Protein AF-A0A963PWS4-F1 (afdb_monomer_lite)

Secondary structure (DSSP, 8-state):
------HHHHHHHHHHHHHHHHHHHHHHHHHHHHHHHHHHHHHHHHHHHHHHHHHHHHHHHTTT-S-TTT--TTSPP------B---S------SS----------B--PPP-EEEEEEETTEEEEEEEETTEEEEEEEEHHHHHHS-HHHHHHHHHHHHHHHHHHHH-

pLDDT: mean 70.04, std 19.72, range [32.59, 93.88]

Radius of gyration: 33.51 Å; chains: 1; bounding box: 78×39×89 Å

Foldseek 3Di:
DDPPQDPVNVVVVVVVVVVVVVVVVVVVVVVVVVVVVVVVVVVVVVVVVVVVVVVVVCCVVCVVPPPCVVVPVPDDPPDFDFDFDPDPDDDDDDPDDDDDPDPPRDGDGDWDWDWDWDDDDQWIKIWIDTPNDIDIDIGHVVCVVPPDPVVVVVVVVVVRVVVVVVVVD

Sequence (169 aa):
MTKRFGRTQRRRMRQKVAALEEKTSSQLYQIEFMERQMDGLTSNLLDARREIEEAKEVALAYSAVLKPEELRVSGRPRGNINLPRQDKNPMVFSFDGAIVPEDVMHYMRLPVLLTNLASYNDRLHVRVEFDNKEWGYAITQAAFTHTPRHILVKTIAREIAEAIIRDLK

Structure (mmCIF, N/CA/C/O backbone):
data_AF-A0A963PWS4-F1
#
_entry.id   AF-A0A963PWS4-F1
#
loop_
_atom_site.group_PDB
_atom_site.id
_atom_site.type_symbol
_atom_site.label_atom_id
_atom_site.label_alt_id
_atom_site.label_comp_id
_atom_site.label_asym_id
_atom_site.label_entity_id
_atom_site.label_seq_id
_atom_site.pdbx_PDB_ins_code
_atom_site.Cartn_x
_atom_site.Cartn_y
_atom_site.Cartn_z
_atom_site.occupancy
_atom_site.B_iso_or_equiv
_atom_site.auth_seq_id
_atom_site.auth_comp_id
_atom_site.auth_asym_id
_atom_site.auth_atom_id
_atom_site.pdbx_PDB_model_num
ATOM 1 N N . MET A 1 1 ? -50.898 22.523 56.941 1.00 44.81 1 MET A N 1
ATOM 2 C CA . MET A 1 1 ? -50.829 21.152 57.498 1.00 44.81 1 MET A CA 1
ATOM 3 C C . MET A 1 1 ? -49.613 20.437 56.923 1.00 44.81 1 MET A C 1
ATOM 5 O O . MET A 1 1 ? -49.583 20.146 55.734 1.00 44.81 1 MET A O 1
ATOM 9 N N . THR A 1 2 ? -48.576 20.219 57.729 1.00 52.84 2 THR A N 1
ATOM 10 C CA . THR A 1 2 ? -47.331 19.557 57.316 1.00 52.84 2 THR A CA 1
ATOM 11 C C . THR A 1 2 ? -47.559 18.047 57.183 1.00 52.84 2 THR A C 1
ATOM 13 O O . THR A 1 2 ? -47.846 17.362 58.163 1.00 52.84 2 THR A O 1
ATOM 16 N N . LYS A 1 3 ? -47.462 17.510 55.957 1.00 59.47 3 LYS A N 1
ATOM 17 C CA . LYS A 1 3 ? -47.552 16.063 55.688 1.00 59.47 3 LYS A CA 1
ATOM 18 C C . LYS A 1 3 ? -46.391 15.349 56.393 1.00 59.47 3 LYS A C 1
ATOM 20 O O . LYS A 1 3 ? -45.269 15.325 55.895 1.00 59.47 3 LYS A O 1
ATOM 25 N N . ARG A 1 4 ? -46.642 14.781 57.577 1.00 63.66 4 ARG A N 1
ATOM 26 C CA . ARG A 1 4 ? -45.663 13.952 58.293 1.00 63.66 4 ARG A CA 1
ATOM 27 C C . ARG A 1 4 ? -45.401 12.681 57.482 1.00 63.66 4 ARG A C 1
ATOM 29 O O . ARG A 1 4 ? -46.268 11.821 57.373 1.00 63.66 4 ARG A O 1
ATOM 36 N N . PHE A 1 5 ? -44.188 12.556 56.946 1.00 67.62 5 PHE A N 1
ATOM 37 C CA . PHE A 1 5 ? -43.712 11.326 56.313 1.00 67.62 5 PHE A CA 1
ATOM 38 C C . PHE A 1 5 ? -43.706 10.179 57.329 1.00 67.62 5 PHE A C 1
ATOM 40 O O . PHE A 1 5 ? -42.905 10.176 58.275 1.00 67.62 5 PHE A O 1
ATOM 47 N N . GLY A 1 6 ? -44.602 9.214 57.122 1.00 82.88 6 GLY A N 1
ATOM 48 C CA . GLY A 1 6 ? -44.769 8.050 57.987 1.00 82.88 6 GLY A CA 1
ATOM 49 C C . GLY A 1 6 ? -43.533 7.145 57.993 1.00 82.88 6 GLY A C 1
ATOM 50 O O . GLY A 1 6 ? -42.761 7.096 57.031 1.00 82.88 6 GLY A O 1
ATOM 51 N N . ARG A 1 7 ? -43.343 6.393 59.081 1.00 83.06 7 ARG A N 1
ATOM 52 C CA . ARG A 1 7 ? -42.182 5.503 59.299 1.00 83.06 7 ARG A CA 1
ATOM 53 C C . ARG A 1 7 ? -41.986 4.507 58.142 1.00 83.06 7 ARG A C 1
ATOM 55 O O . ARG A 1 7 ? -40.863 4.273 57.703 1.00 83.06 7 ARG A O 1
ATOM 62 N N . THR A 1 8 ? -43.085 4.004 57.585 1.00 83.69 8 THR A N 1
ATOM 63 C CA . THR A 1 8 ? -43.126 3.098 56.426 1.00 83.69 8 THR A CA 1
ATOM 64 C C . THR A 1 8 ? -42.689 3.772 55.125 1.00 83.69 8 THR A C 1
ATOM 66 O O . THR A 1 8 ? -41.970 3.163 54.336 1.00 83.69 8 THR A O 1
ATOM 69 N N . GLN A 1 9 ? -43.055 5.041 54.908 1.00 84.38 9 GLN A N 1
ATOM 70 C CA . GLN A 1 9 ? -42.610 5.809 53.740 1.00 84.38 9 GLN A CA 1
ATOM 71 C C . GLN A 1 9 ? -41.107 6.088 53.805 1.00 84.38 9 GLN A C 1
ATOM 73 O O . GLN A 1 9 ? -40.420 5.910 52.805 1.00 84.38 9 GLN A O 1
ATOM 78 N N . ARG A 1 10 ? -40.565 6.426 54.987 1.00 86.88 10 ARG A N 1
ATOM 79 C CA . ARG A 1 10 ? -39.108 6.580 55.160 1.00 86.88 10 ARG A CA 1
ATOM 80 C C . ARG A 1 10 ? -38.359 5.281 54.883 1.00 86.88 10 ARG A C 1
ATOM 82 O O . ARG A 1 10 ? -37.330 5.317 54.219 1.00 86.88 10 ARG A O 1
ATOM 89 N N . ARG A 1 11 ? -38.877 4.137 55.349 1.00 87.31 11 ARG A N 1
ATOM 90 C CA . ARG A 1 11 ? -38.270 2.824 55.079 1.00 87.31 11 ARG A CA 1
ATOM 91 C C . ARG A 1 11 ? -38.249 2.511 53.579 1.00 87.31 11 ARG A C 1
ATOM 93 O O . ARG A 1 11 ? -37.197 2.149 53.069 1.00 87.31 11 ARG A O 1
ATOM 100 N N . ARG A 1 12 ? -39.365 2.726 52.871 1.00 88.69 12 ARG A N 1
ATOM 101 C CA . ARG A 1 12 ? -39.440 2.537 51.410 1.00 88.69 12 ARG A CA 1
ATOM 102 C C . ARG A 1 12 ? -38.506 3.476 50.648 1.00 88.69 12 ARG A C 1
ATOM 104 O O . ARG A 1 12 ? -37.871 3.041 49.698 1.00 88.69 12 ARG A O 1
ATOM 111 N N . MET A 1 13 ? -38.401 4.738 51.065 1.00 89.50 13 MET A N 1
ATOM 112 C CA . MET A 1 13 ? -37.482 5.692 50.435 1.00 89.50 13 MET A CA 1
ATOM 113 C C . MET A 1 13 ? -36.025 5.281 50.648 1.00 89.50 13 MET A C 1
ATOM 115 O O . MET A 1 13 ? -35.280 5.260 49.684 1.00 89.50 13 MET A O 1
ATOM 119 N N . ARG A 1 14 ? -35.631 4.853 51.856 1.00 89.75 14 ARG A N 1
ATOM 120 C CA . ARG A 1 14 ? -34.271 4.334 52.105 1.00 89.75 14 ARG A CA 1
ATOM 121 C C . ARG A 1 14 ? -33.952 3.099 51.267 1.00 89.75 14 ARG A C 1
ATOM 123 O O . ARG A 1 14 ? -32.864 3.011 50.725 1.00 89.75 14 ARG A O 1
ATOM 130 N N . GLN A 1 15 ? -34.903 2.177 51.130 1.00 92.69 15 GLN A N 1
ATOM 131 C CA . GLN A 1 15 ? -34.735 1.005 50.265 1.00 92.69 15 GLN A CA 1
ATOM 132 C C . GLN A 1 15 ? -34.602 1.397 48.790 1.00 92.69 15 GLN A C 1
ATOM 134 O O . GLN A 1 15 ? -33.769 0.837 48.091 1.00 92.69 15 GLN A O 1
ATOM 139 N N . LYS A 1 16 ? -35.383 2.380 48.323 1.00 93.06 16 LYS A N 1
ATOM 140 C CA . LYS A 1 16 ? -35.246 2.915 46.963 1.00 93.06 16 LYS A CA 1
ATOM 141 C C . LYS A 1 16 ? -33.901 3.601 46.742 1.00 93.06 16 LYS A C 1
ATOM 143 O O . LYS A 1 16 ? -33.324 3.409 45.685 1.00 93.06 16 LYS A O 1
ATOM 148 N N . VAL A 1 17 ? -33.421 4.378 47.713 1.00 92.88 17 VAL A N 1
ATOM 149 C CA . VAL A 1 17 ? -32.103 5.026 47.652 1.00 92.88 17 VAL A CA 1
ATOM 150 C C . VAL A 1 17 ? -31.007 3.968 47.569 1.00 92.88 17 VAL A C 1
ATOM 152 O O . VAL A 1 17 ? -30.250 3.996 46.614 1.00 92.88 17 VAL A O 1
ATOM 155 N N . ALA A 1 18 ? -31.012 2.972 48.459 1.00 93.88 18 ALA A N 1
ATOM 156 C CA . ALA A 1 18 ? -30.028 1.889 48.433 1.00 93.88 18 ALA A CA 1
ATOM 157 C C . ALA A 1 18 ? -30.048 1.098 47.110 1.00 93.88 18 ALA A C 1
ATOM 159 O O . ALA A 1 18 ? -29.000 0.816 46.543 1.00 93.88 18 ALA A O 1
ATOM 160 N N . ALA A 1 19 ? -31.236 0.791 46.575 1.00 93.31 19 ALA A N 1
ATOM 161 C CA . ALA A 1 19 ? -31.362 0.099 45.291 1.00 93.31 19 ALA A CA 1
ATOM 162 C C . ALA A 1 19 ? -30.890 0.956 44.103 1.00 93.31 19 ALA A C 1
ATOM 164 O O . ALA A 1 19 ? -30.349 0.433 43.131 1.00 93.31 19 ALA A O 1
ATOM 165 N N . LEU A 1 20 ? -31.108 2.274 44.154 1.00 92.88 20 LEU A N 1
ATOM 166 C CA . LEU A 1 20 ? -30.591 3.193 43.142 1.00 92.88 20 LEU A CA 1
ATOM 167 C C . LEU A 1 20 ? -29.072 3.326 43.247 1.00 92.88 20 LEU A C 1
ATOM 169 O O . LEU A 1 20 ? -28.420 3.295 42.213 1.00 92.88 20 LEU A O 1
ATOM 173 N N . GLU A 1 21 ? -28.518 3.401 44.458 1.00 93.56 21 GLU A N 1
ATOM 174 C CA . GLU A 1 21 ? -27.072 3.436 44.706 1.00 93.56 21 GLU A CA 1
ATOM 175 C C . GLU A 1 21 ? -26.381 2.170 44.176 1.00 93.56 21 GLU A C 1
ATOM 177 O O . GLU A 1 21 ? -25.387 2.264 43.456 1.00 93.56 21 GLU A O 1
ATOM 182 N N . GLU A 1 22 ? -26.956 0.995 44.439 1.00 93.50 22 GLU A N 1
ATOM 183 C CA . GLU A 1 22 ? -26.478 -0.290 43.913 1.00 93.50 22 GLU A CA 1
ATOM 184 C C . GLU A 1 22 ? -26.565 -0.356 42.381 1.00 93.50 22 GLU A C 1
ATOM 186 O O . GLU A 1 22 ? -25.650 -0.826 41.703 1.00 93.50 22 GLU A O 1
ATOM 191 N N . LYS A 1 23 ? -27.646 0.176 41.799 1.00 92.56 23 LYS A N 1
ATOM 192 C CA . LYS A 1 23 ? -27.773 0.252 40.343 1.00 92.56 23 LYS A CA 1
ATOM 193 C C . LYS 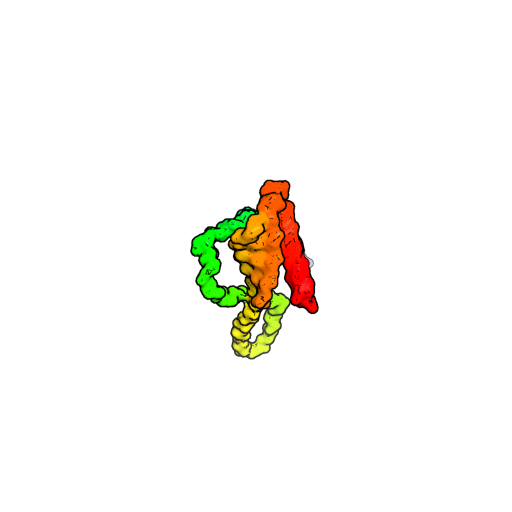A 1 23 ? -26.731 1.194 39.740 1.00 92.56 23 LYS A C 1
ATOM 195 O O . LYS A 1 23 ? -26.138 0.859 38.718 1.00 92.56 23 LYS A O 1
ATOM 200 N N . THR A 1 24 ? -26.493 2.350 40.359 1.00 93.12 24 THR A N 1
ATOM 201 C CA . THR A 1 24 ? -25.489 3.307 39.881 1.00 93.12 24 THR A CA 1
ATOM 202 C C . THR A 1 24 ? -24.075 2.756 39.998 1.00 93.12 24 THR A C 1
ATOM 204 O O . THR A 1 24 ? -23.301 2.924 39.062 1.00 93.12 24 THR A O 1
ATOM 207 N N . SER A 1 25 ? -23.738 2.047 41.081 1.00 90.44 25 SER A N 1
ATOM 208 C CA . SER A 1 25 ? -22.416 1.430 41.216 1.00 90.44 25 SER A CA 1
ATOM 209 C C . SER A 1 25 ? -22.208 0.346 40.160 1.00 90.44 25 SER A C 1
ATOM 211 O O . SER A 1 25 ? -21.183 0.343 39.486 1.00 90.44 25 SER A O 1
ATOM 213 N N . SER A 1 26 ? -23.210 -0.506 39.924 1.00 92.38 26 SER A N 1
ATOM 214 C CA . SER A 1 26 ? -23.171 -1.515 38.860 1.00 92.38 26 SER A CA 1
ATOM 215 C C . SER A 1 26 ? -22.975 -0.900 37.469 1.00 92.38 26 SER A C 1
ATOM 217 O O . SER A 1 26 ? -22.170 -1.403 36.686 1.00 92.38 26 SER A O 1
ATOM 219 N N . GLN A 1 27 ? -23.661 0.206 37.168 1.00 90.75 27 GLN A N 1
ATOM 220 C CA . GLN A 1 27 ? -23.503 0.915 35.895 1.00 90.75 27 GLN A CA 1
ATOM 221 C C . GLN A 1 27 ? -22.115 1.546 35.745 1.00 90.75 27 GLN A C 1
ATOM 223 O O . GLN A 1 27 ? -21.534 1.466 34.667 1.00 90.75 27 GLN A O 1
ATOM 228 N N . LEU A 1 28 ? -21.557 2.123 36.813 1.00 90.94 28 LEU A N 1
ATOM 229 C CA . LEU A 1 28 ? -20.197 2.668 36.794 1.00 90.94 28 LEU A CA 1
ATOM 230 C C . LEU A 1 28 ? -19.156 1.577 36.520 1.00 90.94 28 LEU A C 1
ATOM 232 O O . LEU A 1 28 ? -18.285 1.775 35.677 1.00 90.94 28 LEU A O 1
ATOM 236 N N . TYR A 1 29 ? -19.297 0.401 37.139 1.00 91.50 29 TYR A N 1
ATOM 237 C CA . TYR A 1 29 ? -18.421 -0.738 36.850 1.00 91.50 29 TYR A CA 1
ATOM 238 C C . TYR A 1 29 ? -18.517 -1.208 35.392 1.00 91.50 29 TYR A C 1
ATOM 240 O O . TYR A 1 29 ? -17.506 -1.585 34.803 1.00 91.50 29 TYR A O 1
ATOM 248 N N . GLN A 1 30 ? -19.712 -1.187 34.793 1.00 89.69 30 GLN A N 1
ATOM 249 C CA . GLN A 1 30 ? -19.878 -1.528 33.376 1.00 89.69 30 GLN A CA 1
ATOM 250 C C . GLN A 1 30 ? -19.197 -0.512 32.456 1.00 89.69 30 GLN A C 1
ATOM 252 O O . GLN A 1 30 ? -18.540 -0.920 31.501 1.00 89.69 30 GLN A O 1
ATOM 257 N N . ILE A 1 31 ? -19.324 0.785 32.751 1.00 89.81 31 ILE A N 1
ATOM 258 C CA . ILE A 1 31 ? -18.668 1.847 31.978 1.00 89.81 31 ILE A CA 1
ATOM 259 C C . ILE A 1 31 ? -17.148 1.681 32.047 1.00 89.81 31 ILE A C 1
ATOM 261 O O . ILE A 1 31 ? -16.507 1.605 31.005 1.00 89.81 31 ILE A O 1
ATOM 265 N N . GLU A 1 32 ? -16.586 1.517 33.246 1.00 89.75 32 GLU A N 1
ATOM 266 C CA . GLU A 1 32 ? -15.140 1.347 33.431 1.00 89.75 32 GLU A CA 1
ATOM 267 C C . GLU A 1 32 ? -14.610 0.099 32.699 1.00 89.75 32 GLU A C 1
ATOM 269 O O . GLU A 1 32 ? -13.530 0.107 32.106 1.00 89.75 32 GLU A O 1
ATOM 274 N N . PHE A 1 33 ? -15.384 -0.989 32.691 1.00 90.81 33 PHE A N 1
ATOM 275 C CA . PHE A 1 33 ? -15.039 -2.189 31.932 1.00 90.81 33 PHE A CA 1
ATOM 276 C C . PHE A 1 33 ? -15.040 -1.940 30.416 1.00 90.81 33 PHE A C 1
ATOM 278 O O . PHE A 1 33 ? -14.122 -2.383 29.723 1.00 90.81 33 PHE A O 1
ATOM 285 N N . MET A 1 34 ? -16.044 -1.226 29.898 1.00 85.44 34 MET A N 1
ATOM 286 C CA . MET A 1 34 ? -16.126 -0.880 28.477 1.00 85.44 34 MET A CA 1
ATOM 287 C C . MET A 1 34 ? -15.008 0.073 28.046 1.00 85.44 34 MET A C 1
ATOM 289 O O . MET A 1 34 ? -14.448 -0.115 26.967 1.00 85.44 34 MET A O 1
ATOM 293 N N . GLU A 1 35 ? -14.640 1.044 28.883 1.00 87.44 35 GLU A N 1
ATOM 294 C CA . GLU A 1 35 ? -13.518 1.957 28.629 1.00 87.44 35 GLU A CA 1
ATOM 295 C C . GLU A 1 35 ? -12.206 1.181 28.470 1.00 87.44 35 GLU A C 1
ATOM 297 O O . GLU A 1 35 ? -11.526 1.321 27.455 1.00 87.44 35 GLU A O 1
ATOM 302 N N . ARG A 1 36 ? -11.912 0.242 29.380 1.00 86.44 36 ARG A N 1
ATOM 303 C CA . ARG A 1 36 ? -10.719 -0.618 29.266 1.00 86.44 36 ARG A CA 1
ATOM 304 C C . ARG A 1 36 ? -10.716 -1.473 27.996 1.00 86.44 36 ARG A C 1
ATOM 306 O O . ARG A 1 36 ? -9.657 -1.712 27.418 1.00 86.44 36 ARG A O 1
ATOM 313 N N . GLN A 1 37 ? -11.879 -1.956 27.554 1.00 85.00 37 GLN A N 1
ATOM 314 C CA . GLN A 1 37 ? -11.978 -2.691 26.288 1.00 85.00 37 GLN A CA 1
ATOM 315 C C . GLN A 1 37 ? -11.730 -1.787 25.079 1.00 85.00 37 GLN A C 1
ATOM 317 O O . GLN A 1 37 ? -11.043 -2.200 24.144 1.00 85.00 37 GLN A O 1
ATOM 322 N N . MET A 1 38 ? -12.259 -0.562 25.093 1.00 83.38 38 MET A N 1
ATOM 323 C CA . MET A 1 38 ? -12.009 0.418 24.039 1.00 83.38 38 MET A CA 1
ATOM 324 C C . MET A 1 38 ? -10.532 0.805 23.954 1.00 83.38 38 MET A C 1
ATOM 326 O O . MET A 1 38 ? -9.987 0.859 22.851 1.00 83.38 38 MET A O 1
ATOM 330 N N . ASP A 1 39 ? -9.862 0.988 25.088 1.00 83.50 39 ASP A N 1
ATOM 331 C CA . ASP A 1 39 ? -8.422 1.253 25.129 1.00 83.50 39 ASP A CA 1
ATOM 332 C C . ASP A 1 39 ? -7.620 0.090 24.521 1.00 83.50 39 ASP A C 1
ATOM 334 O O . ASP A 1 39 ? -6.737 0.298 23.687 1.00 83.50 39 ASP A O 1
ATOM 338 N N . GLY A 1 40 ? -7.986 -1.157 24.833 1.00 84.81 40 GLY A N 1
ATOM 339 C CA . GLY A 1 40 ? -7.374 -2.332 24.206 1.00 84.81 40 GLY A CA 1
ATOM 340 C C . GLY A 1 40 ? -7.595 -2.387 22.688 1.00 84.81 40 GLY A C 1
ATOM 341 O O . GLY A 1 40 ? -6.667 -2.652 21.925 1.00 84.81 40 GLY A O 1
ATOM 342 N N . LEU A 1 41 ? -8.812 -2.090 22.224 1.00 82.31 41 LEU A N 1
ATOM 343 C CA . LEU A 1 41 ? -9.142 -2.061 20.795 1.00 82.31 41 LEU A CA 1
ATOM 344 C C . LEU A 1 41 ? -8.410 -0.943 20.043 1.00 82.31 41 LEU A C 1
ATOM 346 O O . LEU A 1 41 ? -7.984 -1.155 18.907 1.00 82.31 41 LEU A O 1
ATOM 350 N N . THR A 1 42 ? -8.247 0.233 20.654 1.00 85.25 42 THR A N 1
ATOM 351 C CA . THR A 1 42 ? -7.499 1.340 20.043 1.00 85.25 42 THR A CA 1
ATOM 352 C C . THR A 1 42 ? -6.009 1.026 19.943 1.00 85.25 42 THR A C 1
ATOM 354 O O . THR A 1 42 ? -5.429 1.289 18.890 1.00 85.25 42 THR A O 1
ATOM 357 N N . SER A 1 43 ? -5.415 0.381 20.955 1.00 84.88 43 SER A N 1
ATOM 358 C CA . SER A 1 43 ? -4.040 -0.135 20.873 1.00 84.88 43 SER A CA 1
ATOM 359 C C . SER A 1 43 ? -3.889 -1.128 19.722 1.00 84.88 43 SER A C 1
ATOM 361 O O . SER A 1 43 ? -3.043 -0.935 18.854 1.00 84.88 43 SER A O 1
ATOM 363 N N . ASN A 1 44 ? -4.778 -2.123 19.634 1.00 83.69 44 ASN A N 1
ATOM 364 C CA . ASN A 1 44 ? -4.744 -3.119 18.560 1.00 83.69 44 ASN A CA 1
ATOM 365 C C . ASN A 1 44 ? -4.907 -2.486 17.168 1.00 83.69 44 ASN A C 1
ATOM 367 O O . ASN A 1 44 ? -4.282 -2.927 16.207 1.00 83.69 44 ASN A O 1
ATOM 371 N N . LEU A 1 45 ? -5.740 -1.447 17.037 1.00 82.69 45 LEU A N 1
ATOM 372 C CA . LEU A 1 45 ? -5.891 -0.704 15.782 1.00 82.69 45 LEU A CA 1
ATOM 373 C C . LEU A 1 45 ? -4.627 0.070 15.404 1.00 82.69 45 LEU A C 1
ATOM 375 O O . LEU A 1 45 ? -4.310 0.159 14.216 1.00 82.69 45 LEU A O 1
ATOM 379 N N . LEU A 1 46 ? -3.929 0.652 16.380 1.00 84.88 46 LEU A N 1
ATOM 380 C CA . LEU A 1 46 ? -2.657 1.333 16.145 1.00 84.88 46 LEU A CA 1
ATOM 381 C C . LEU A 1 46 ? -1.574 0.335 15.728 1.00 84.88 46 LEU A C 1
ATOM 383 O O . LEU A 1 46 ? -0.877 0.595 14.747 1.00 84.88 46 LEU A O 1
ATOM 387 N N . ASP A 1 47 ? -1.500 -0.816 16.394 1.00 84.44 47 ASP A N 1
ATOM 388 C CA . ASP A 1 47 ? -0.561 -1.888 16.060 1.00 84.44 47 ASP A CA 1
ATOM 389 C C . ASP A 1 47 ? -0.831 -2.449 14.659 1.00 84.44 47 ASP A C 1
ATOM 391 O O . ASP A 1 47 ? 0.078 -2.503 13.834 1.00 84.44 47 ASP A O 1
ATOM 395 N N . ALA A 1 48 ? -2.091 -2.744 14.324 1.00 78.94 48 ALA A N 1
ATOM 396 C CA . ALA A 1 48 ? -2.468 -3.210 12.990 1.00 78.94 48 ALA A CA 1
ATOM 397 C C . ALA A 1 48 ? -2.190 -2.159 11.901 1.00 78.94 48 ALA A C 1
ATOM 399 O O . ALA A 1 48 ? -1.755 -2.495 10.801 1.00 78.94 48 ALA A O 1
ATOM 400 N N . ARG A 1 49 ? -2.414 -0.866 12.181 1.00 77.19 49 ARG A N 1
ATOM 401 C CA . ARG A 1 49 ? -2.056 0.211 11.241 1.00 77.19 49 ARG A CA 1
ATOM 402 C C . ARG A 1 49 ? -0.555 0.290 11.018 1.00 77.19 49 ARG A C 1
ATOM 404 O O . ARG A 1 49 ? -0.133 0.489 9.883 1.00 77.19 49 ARG A O 1
ATOM 411 N N . ARG A 1 50 ? 0.229 0.145 12.083 1.00 82.06 50 ARG A N 1
ATOM 412 C CA . ARG A 1 50 ? 1.684 0.126 11.999 1.00 82.06 50 ARG A CA 1
ATOM 413 C C . ARG A 1 50 ? 2.167 -1.085 11.201 1.00 82.06 50 ARG A C 1
ATOM 415 O O . ARG A 1 50 ? 2.974 -0.902 10.303 1.00 82.06 50 ARG A O 1
ATOM 422 N N . GLU A 1 51 ? 1.625 -2.272 11.454 1.00 77.88 51 GLU A N 1
ATOM 423 C CA . GLU A 1 51 ? 1.941 -3.488 10.695 1.00 77.88 51 GLU A CA 1
ATOM 424 C C . GLU A 1 51 ? 1.575 -3.340 9.210 1.00 77.88 51 GLU A C 1
ATOM 426 O O . GLU A 1 51 ? 2.345 -3.738 8.341 1.00 77.88 51 GLU A O 1
ATOM 431 N N . ILE A 1 52 ? 0.446 -2.695 8.892 1.00 70.44 52 ILE A N 1
ATOM 432 C CA . ILE A 1 52 ? 0.063 -2.381 7.508 1.00 70.44 52 ILE A CA 1
ATOM 433 C C . ILE A 1 52 ? 1.051 -1.408 6.857 1.00 70.44 52 ILE A C 1
ATOM 435 O O . ILE A 1 52 ? 1.393 -1.599 5.694 1.00 70.44 52 ILE A O 1
ATOM 439 N N . GLU A 1 53 ? 1.488 -0.357 7.551 1.00 69.62 53 GLU A N 1
ATOM 440 C CA . GLU A 1 53 ? 2.473 0.579 6.996 1.00 69.62 53 GLU A CA 1
ATOM 441 C C . GLU A 1 53 ? 3.850 -0.076 6.839 1.00 69.62 53 GLU A C 1
ATOM 443 O O . GLU A 1 53 ? 4.449 0.054 5.777 1.00 69.62 53 GLU A O 1
ATOM 448 N N . GLU A 1 54 ? 4.302 -0.884 7.801 1.00 72.31 54 GLU A N 1
ATOM 449 C CA . GLU A 1 54 ? 5.518 -1.698 7.667 1.00 72.31 54 GLU A CA 1
ATOM 450 C C . GLU A 1 54 ? 5.397 -2.665 6.473 1.00 72.31 54 GLU A C 1
ATOM 452 O O . GLU A 1 54 ? 6.291 -2.744 5.629 1.00 72.31 54 GLU A O 1
ATOM 457 N N . ALA A 1 55 ? 4.255 -3.341 6.320 1.00 66.81 55 ALA A N 1
ATOM 458 C CA . ALA A 1 55 ? 3.982 -4.221 5.189 1.00 66.81 55 ALA A CA 1
ATOM 459 C C . ALA A 1 55 ? 3.897 -3.466 3.856 1.00 66.81 55 ALA A C 1
ATOM 461 O O . ALA A 1 55 ? 4.275 -4.026 2.831 1.00 66.81 55 ALA A O 1
ATOM 462 N N . LYS A 1 56 ? 3.431 -2.212 3.835 1.00 63.38 56 LYS A N 1
ATOM 463 C CA . LYS A 1 56 ? 3.436 -1.357 2.639 1.00 63.38 56 LYS A CA 1
ATOM 464 C C . LYS A 1 56 ? 4.827 -0.857 2.304 1.00 63.38 56 LYS A C 1
ATOM 466 O O . LYS A 1 56 ? 5.164 -0.846 1.130 1.00 63.38 56 LYS A O 1
ATOM 471 N N . GLU A 1 57 ? 5.628 -0.449 3.281 1.00 62.72 57 GLU A N 1
ATOM 472 C CA . GLU A 1 57 ? 7.019 -0.050 3.060 1.00 62.72 57 GLU A CA 1
ATOM 473 C C . GLU A 1 57 ? 7.827 -1.222 2.511 1.00 62.72 57 GLU A C 1
ATOM 475 O O . GLU A 1 57 ? 8.535 -1.070 1.514 1.00 62.72 57 GLU A O 1
ATOM 480 N N . VAL A 1 58 ? 7.634 -2.416 3.082 1.00 58.97 58 VAL A N 1
ATOM 481 C CA . VAL A 1 58 ? 8.155 -3.665 2.531 1.00 58.97 58 VAL A CA 1
ATOM 482 C C . VAL A 1 58 ? 7.562 -3.890 1.140 1.00 58.97 58 VAL A C 1
ATOM 484 O O . VAL A 1 58 ? 8.306 -3.915 0.181 1.00 58.97 58 VAL A O 1
ATOM 487 N N . ALA A 1 59 ? 6.252 -3.948 0.927 1.00 49.56 59 ALA A N 1
ATOM 488 C CA . ALA A 1 59 ? 5.682 -4.213 -0.400 1.00 49.56 59 ALA A CA 1
ATOM 489 C C . ALA A 1 59 ? 6.056 -3.169 -1.475 1.00 49.56 59 ALA A C 1
ATOM 491 O O . ALA A 1 59 ? 6.192 -3.525 -2.642 1.00 49.56 59 ALA A O 1
ATOM 492 N N . LEU A 1 60 ? 6.268 -1.900 -1.121 1.00 51.59 60 LEU A N 1
ATOM 493 C CA . LEU A 1 60 ? 6.722 -0.842 -2.029 1.00 51.59 60 LEU A CA 1
ATOM 494 C C . LEU A 1 60 ? 8.216 -0.983 -2.340 1.00 51.59 60 LEU A C 1
ATOM 496 O O . LEU A 1 60 ? 8.597 -0.909 -3.512 1.00 51.59 60 LEU A O 1
ATOM 500 N N . ALA A 1 61 ? 9.050 -1.272 -1.335 1.00 45.78 61 ALA A N 1
ATOM 501 C CA . ALA A 1 61 ? 10.464 -1.608 -1.522 1.00 45.78 61 ALA A CA 1
ATOM 502 C C . ALA A 1 61 ? 10.659 -2.953 -2.259 1.00 45.78 61 ALA A C 1
ATOM 504 O O . ALA A 1 61 ? 11.646 -3.141 -2.971 1.00 45.78 61 ALA A O 1
ATOM 505 N N . TYR A 1 62 ? 9.684 -3.857 -2.140 1.00 41.69 62 TYR A N 1
ATOM 506 C CA . TYR A 1 62 ? 9.638 -5.210 -2.689 1.00 41.69 62 TYR A CA 1
ATOM 507 C C . TYR A 1 62 ? 8.657 -5.340 -3.872 1.00 41.69 62 TYR A C 1
ATOM 509 O O . TYR A 1 62 ? 8.423 -6.449 -4.346 1.00 41.69 62 TYR A O 1
ATOM 517 N N . SER A 1 63 ? 8.160 -4.239 -4.456 1.00 43.91 63 SER A N 1
ATOM 518 C CA . SER A 1 63 ? 7.483 -4.286 -5.770 1.00 43.91 63 SER A CA 1
ATOM 519 C C . SER A 1 63 ? 8.456 -4.726 -6.877 1.00 43.91 63 SER A C 1
ATOM 521 O O . SER A 1 63 ? 8.050 -5.220 -7.924 1.00 43.91 63 SER A O 1
ATOM 523 N N . ALA A 1 64 ? 9.760 -4.644 -6.587 1.00 44.25 64 ALA A N 1
ATOM 524 C CA . ALA A 1 64 ? 10.855 -5.256 -7.333 1.00 44.25 64 ALA A CA 1
ATOM 525 C C . ALA A 1 64 ? 11.197 -6.706 -6.900 1.00 44.25 64 ALA A C 1
ATOM 527 O O . ALA A 1 64 ? 12.187 -7.257 -7.374 1.00 44.25 64 ALA A O 1
ATOM 528 N N . VAL A 1 65 ? 10.441 -7.311 -5.975 1.00 41.44 65 VAL A N 1
ATOM 529 C CA . VAL A 1 65 ? 10.751 -8.587 -5.292 1.00 41.44 65 VAL A CA 1
ATOM 530 C C . VAL A 1 65 ? 9.509 -9.495 -5.174 1.00 41.44 65 VAL A C 1
ATOM 532 O O . VAL A 1 65 ? 9.425 -10.366 -4.309 1.00 41.44 65 VAL A O 1
ATOM 535 N N . LEU A 1 66 ? 8.552 -9.381 -6.097 1.00 38.84 66 LEU A N 1
ATOM 536 C CA . LEU A 1 66 ? 7.797 -10.581 -6.468 1.00 38.84 66 LEU A CA 1
ATOM 537 C C . LEU A 1 66 ? 8.800 -11.581 -7.063 1.00 38.84 66 LEU A C 1
ATOM 539 O O . LEU A 1 66 ? 9.614 -11.217 -7.916 1.00 38.84 66 LEU A O 1
ATOM 543 N N . LYS A 1 67 ? 8.808 -12.824 -6.564 1.00 37.91 67 LYS A N 1
ATOM 544 C CA . LYS A 1 67 ? 9.784 -13.841 -6.982 1.00 37.91 67 LYS A CA 1
ATOM 545 C C . LYS A 1 67 ? 9.696 -14.065 -8.506 1.00 37.91 67 LYS A C 1
ATOM 547 O O . LYS A 1 67 ? 8.594 -14.284 -9.011 1.00 37.91 67 LYS A O 1
ATOM 552 N N . PRO A 1 68 ? 10.829 -14.096 -9.241 1.00 42.59 68 PRO A N 1
ATOM 553 C CA . PRO A 1 68 ? 10.856 -14.290 -10.699 1.00 42.59 68 PRO A CA 1
ATOM 554 C C . PRO A 1 68 ? 10.178 -15.575 -11.199 1.00 42.59 68 PRO A C 1
ATOM 556 O O . PRO A 1 68 ? 9.829 -15.680 -12.370 1.00 42.59 68 PRO A O 1
ATOM 559 N N . GLU A 1 69 ? 9.969 -16.559 -10.326 1.00 39.44 69 GLU A N 1
ATOM 560 C CA . GLU A 1 69 ? 9.337 -17.840 -10.661 1.00 39.44 69 GLU A CA 1
ATOM 561 C C . GLU A 1 69 ? 7.819 -17.719 -10.895 1.00 39.44 69 GLU A C 1
ATOM 563 O O . GLU A 1 69 ? 7.250 -18.529 -11.628 1.00 39.44 69 GLU A O 1
ATOM 568 N N . GLU A 1 70 ? 7.176 -16.668 -10.373 1.00 42.19 70 GLU A N 1
ATOM 569 C CA . GLU A 1 70 ? 5.780 -16.321 -10.687 1.00 42.19 70 GLU A CA 1
ATOM 570 C C . GLU A 1 70 ? 5.664 -15.377 -11.901 1.00 42.19 70 GLU A C 1
ATOM 572 O O . GLU A 1 70 ? 4.596 -15.245 -12.498 1.00 42.19 70 GLU A O 1
ATOM 577 N N . LEU A 1 71 ? 6.789 -14.798 -12.337 1.00 42.69 71 LEU A N 1
ATOM 578 C CA . LEU A 1 71 ? 6.955 -13.963 -13.530 1.00 42.69 71 LEU A CA 1
ATOM 579 C C . LEU A 1 71 ? 7.503 -14.790 -14.701 1.00 42.69 71 LEU A C 1
ATOM 581 O O . LEU A 1 71 ? 8.484 -14.424 -15.349 1.00 42.69 71 LEU A O 1
ATOM 585 N N . ARG A 1 72 ? 6.866 -15.918 -15.032 1.00 32.59 72 ARG A N 1
ATOM 586 C CA . ARG A 1 72 ? 7.109 -16.525 -16.347 1.00 32.59 72 ARG A CA 1
ATOM 587 C C . ARG A 1 72 ? 6.558 -15.593 -17.430 1.00 32.59 72 ARG A C 1
ATOM 589 O O . ARG A 1 72 ? 5.389 -15.674 -17.796 1.00 32.59 72 ARG A O 1
ATOM 596 N N . VAL A 1 73 ? 7.459 -14.789 -17.998 1.00 44.47 73 VAL A N 1
ATOM 597 C CA . VAL A 1 73 ? 7.332 -13.913 -19.189 1.00 44.47 73 VAL A CA 1
ATOM 598 C C . VAL A 1 73 ? 7.051 -14.711 -20.489 1.00 44.47 73 VAL A C 1
ATOM 600 O O . VAL A 1 73 ? 7.321 -14.280 -21.600 1.00 44.47 73 VAL A O 1
ATOM 603 N N . SER A 1 74 ? 6.495 -15.915 -20.374 1.00 40.41 74 SER A N 1
ATOM 604 C CA . SER A 1 74 ? 6.062 -16.772 -21.488 1.00 40.41 74 SER A CA 1
ATOM 605 C C . SER A 1 74 ? 4.668 -17.371 -21.267 1.00 40.41 74 SER A C 1
ATOM 607 O O . SER A 1 74 ? 4.211 -18.200 -22.054 1.00 40.41 74 SER A O 1
ATOM 609 N N . GLY A 1 75 ? 3.967 -16.965 -20.205 1.00 43.38 75 GLY A N 1
ATOM 610 C CA . GLY A 1 75 ? 2.577 -17.341 -19.986 1.00 43.38 75 GLY A CA 1
ATOM 611 C C . GLY A 1 75 ? 1.631 -16.498 -20.836 1.00 43.38 75 GLY A C 1
ATOM 612 O O . GLY A 1 75 ? 1.795 -15.284 -20.932 1.00 43.38 75 GLY A O 1
ATOM 613 N N . ARG A 1 76 ? 0.603 -17.132 -21.417 1.00 39.94 76 ARG A N 1
ATOM 614 C CA . ARG A 1 76 ? -0.562 -16.401 -21.942 1.00 39.94 76 ARG A CA 1
ATOM 615 C C . ARG A 1 76 ? -1.093 -15.472 -20.842 1.00 39.94 76 ARG A C 1
ATOM 617 O O . ARG A 1 76 ? -1.100 -15.908 -19.686 1.00 39.94 76 ARG A O 1
ATOM 624 N N . PRO A 1 77 ? -1.538 -14.248 -21.181 1.00 43.53 77 PRO A N 1
ATOM 625 C CA . PRO A 1 77 ? -2.042 -13.291 -20.205 1.00 43.53 77 PRO A CA 1
ATOM 626 C C . PRO A 1 77 ? -3.039 -13.990 -19.284 1.00 43.53 77 PRO A C 1
ATOM 628 O O . PRO A 1 77 ? -4.053 -14.528 -19.738 1.00 43.53 77 PRO A O 1
ATOM 631 N N . ARG A 1 78 ? -2.721 -14.046 -17.986 1.00 41.44 78 ARG A N 1
ATOM 632 C CA . ARG A 1 78 ? -3.716 -14.430 -16.988 1.00 41.44 78 ARG A CA 1
ATOM 633 C C . ARG A 1 78 ? -4.703 -13.277 -16.972 1.00 41.44 78 ARG A C 1
ATOM 635 O O . ARG A 1 78 ? -4.319 -12.153 -16.672 1.00 41.44 78 ARG A O 1
ATOM 642 N N . GLY A 1 79 ? -5.906 -13.565 -17.459 1.00 47.25 79 GLY A N 1
ATOM 643 C CA . GLY A 1 79 ? -6.930 -12.572 -17.739 1.00 47.25 79 GLY A CA 1
ATOM 644 C C . GLY A 1 79 ? -7.275 -11.674 -16.551 1.00 47.25 79 GLY A C 1
ATOM 645 O O . GLY A 1 79 ? -6.794 -11.844 -15.436 1.00 47.25 79 GLY A O 1
ATOM 646 N N . ASN A 1 80 ? -8.140 -10.713 -16.856 1.00 38.75 80 ASN A N 1
ATOM 647 C CA . ASN A 1 80 ? -8.634 -9.633 -16.006 1.00 38.75 80 ASN A CA 1
ATOM 648 C C . ASN A 1 80 ? -8.671 -9.955 -14.501 1.00 38.75 80 ASN A C 1
ATOM 650 O O . ASN A 1 80 ? -9.354 -10.882 -14.064 1.00 38.75 80 ASN A O 1
ATOM 654 N N . ILE A 1 81 ? -7.990 -9.125 -13.710 1.00 41.56 81 ILE A N 1
ATOM 655 C CA . ILE A 1 81 ? -8.105 -9.133 -12.252 1.00 41.56 81 ILE A CA 1
ATOM 656 C C . ILE A 1 81 ? -9.351 -8.321 -11.886 1.00 41.56 81 ILE A C 1
ATOM 658 O O . ILE A 1 81 ? -9.408 -7.112 -12.103 1.00 41.56 81 ILE A O 1
ATOM 662 N N . ASN A 1 82 ? -10.360 -9.009 -11.356 1.00 39.41 82 ASN A N 1
ATOM 663 C CA . ASN A 1 82 ? -11.621 -8.423 -10.915 1.00 39.41 82 ASN A CA 1
ATOM 664 C C . ASN A 1 82 ? -11.488 -7.949 -9.462 1.00 39.41 82 ASN A C 1
ATOM 666 O O . ASN A 1 82 ? -11.432 -8.777 -8.554 1.00 39.41 82 ASN A O 1
ATOM 670 N N . LEU A 1 83 ? -11.455 -6.635 -9.231 1.00 39.94 83 LEU A N 1
ATOM 671 C CA . LEU A 1 83 ? -11.539 -6.061 -7.884 1.00 39.94 83 LEU A CA 1
ATOM 672 C C . LEU A 1 83 ? -12.949 -5.509 -7.622 1.00 39.94 83 LEU A C 1
ATOM 674 O O . LEU A 1 83 ? -13.529 -4.893 -8.523 1.00 39.94 83 LEU A O 1
ATOM 678 N N . PRO A 1 84 ? -13.506 -5.697 -6.412 1.00 42.75 84 PRO A N 1
ATOM 679 C CA . PRO A 1 84 ? -14.793 -5.124 -6.047 1.00 42.75 84 PRO A CA 1
ATOM 680 C C . PRO A 1 84 ? -14.682 -3.598 -5.953 1.00 42.75 84 PRO A C 1
ATOM 682 O O . PRO A 1 84 ? -13.850 -3.053 -5.225 1.00 42.75 84 PRO A O 1
ATOM 685 N N . ARG A 1 85 ? -15.532 -2.899 -6.704 1.00 43.12 85 ARG A N 1
ATOM 686 C CA . ARG A 1 85 ? -15.669 -1.445 -6.647 1.00 43.12 85 ARG A CA 1
ATOM 687 C C . ARG A 1 85 ? -16.546 -1.087 -5.444 1.00 43.12 85 ARG A C 1
ATOM 689 O O . ARG A 1 85 ? -17.718 -1.442 -5.416 1.00 43.12 85 ARG A O 1
ATOM 696 N N . GLN A 1 86 ? -16.001 -0.387 -4.448 1.00 44.09 86 GLN A N 1
ATOM 697 C CA . GLN A 1 86 ? -16.834 0.279 -3.439 1.00 44.09 86 GLN A CA 1
ATOM 698 C C . GLN A 1 86 ? -17.447 1.527 -4.077 1.00 44.09 86 GLN A C 1
ATOM 700 O O . GLN A 1 86 ? -16.824 2.591 -4.104 1.00 44.09 86 GLN A O 1
ATOM 705 N N . ASP A 1 87 ? -18.653 1.405 -4.625 1.00 45.94 87 ASP A N 1
ATOM 706 C CA . ASP A 1 87 ? -19.410 2.586 -5.019 1.00 45.94 87 ASP A CA 1
ATOM 707 C C . ASP A 1 87 ? -19.857 3.352 -3.764 1.00 45.94 87 ASP A C 1
ATOM 709 O O . ASP A 1 87 ? -20.435 2.803 -2.828 1.00 45.94 87 ASP A O 1
ATOM 713 N N . LYS A 1 88 ? -19.558 4.654 -3.734 1.00 45.41 88 LYS A N 1
ATOM 714 C CA . LYS A 1 88 ? -19.875 5.582 -2.634 1.00 45.41 88 LYS A CA 1
ATOM 715 C C . LYS A 1 88 ? -21.346 6.026 -2.627 1.00 45.41 88 LYS A C 1
ATOM 717 O O . LYS A 1 88 ? -21.616 7.189 -2.342 1.00 45.41 88 LYS A O 1
ATOM 722 N N . ASN A 1 89 ? -22.290 5.143 -2.942 1.00 47.53 89 ASN A N 1
ATOM 723 C CA . ASN A 1 89 ? -23.714 5.450 -2.815 1.00 47.53 89 ASN A CA 1
ATOM 724 C C . ASN A 1 89 ? -24.337 4.562 -1.732 1.00 47.53 89 ASN A C 1
ATOM 726 O O . ASN A 1 89 ? -24.493 3.362 -1.953 1.00 47.53 89 ASN A O 1
ATOM 730 N N . PRO A 1 90 ? -24.681 5.116 -0.555 1.00 44.34 90 PRO A N 1
ATOM 731 C CA . PRO A 1 90 ? -25.392 4.361 0.462 1.00 44.34 90 PRO A CA 1
ATOM 732 C C . PRO A 1 90 ? -26.804 4.039 -0.040 1.00 44.34 90 PRO A C 1
ATOM 734 O O . PRO A 1 90 ? -27.494 4.903 -0.583 1.00 44.34 90 PRO A O 1
ATOM 737 N N . MET A 1 91 ? -27.215 2.783 0.141 1.00 46.41 91 MET A N 1
ATOM 738 C CA . MET A 1 91 ? -28.563 2.292 -0.143 1.00 46.41 91 MET A CA 1
ATOM 739 C C . MET A 1 91 ? -29.637 3.237 0.417 1.00 46.41 91 MET A C 1
ATOM 741 O O . MET A 1 91 ? -29.627 3.578 1.601 1.00 46.41 91 MET A O 1
ATOM 745 N N . VAL A 1 92 ? -30.602 3.612 -0.422 1.00 40.97 92 VAL A N 1
ATOM 746 C CA . VAL A 1 92 ? -31.867 4.202 0.027 1.00 40.97 92 VAL A CA 1
ATOM 747 C C . VAL A 1 92 ? -32.778 3.050 0.449 1.00 40.97 92 VAL A C 1
ATOM 749 O O . VAL A 1 92 ? -33.142 2.217 -0.374 1.00 40.97 92 VAL A O 1
ATOM 752 N N . PHE A 1 93 ? -33.132 2.991 1.733 1.00 38.78 93 PHE A N 1
ATOM 753 C CA . PHE A 1 93 ? -34.133 2.056 2.246 1.00 38.78 93 PHE A CA 1
ATOM 754 C C . PHE A 1 93 ? -35.541 2.551 1.889 1.00 38.78 93 PHE A C 1
ATOM 756 O O . PHE A 1 93 ? -35.938 3.633 2.324 1.00 38.78 93 PHE A O 1
ATOM 763 N N . SER A 1 94 ? -36.319 1.750 1.159 1.00 40.69 94 SER A N 1
ATOM 764 C CA . SER A 1 94 ? -37.776 1.888 1.095 1.00 40.69 94 SER A CA 1
ATOM 765 C C . SER A 1 94 ? -38.442 0.872 2.028 1.00 40.69 94 SER A C 1
ATOM 767 O O . SER A 1 94 ? -38.183 -0.331 1.986 1.00 40.69 94 SER A O 1
ATOM 769 N N . PHE A 1 95 ? -39.310 1.386 2.898 1.00 43.09 95 PHE A N 1
ATOM 770 C CA . PHE A 1 95 ? -40.287 0.623 3.670 1.00 43.09 95 PHE A CA 1
ATOM 771 C C . PHE A 1 95 ? -41.321 0.048 2.693 1.00 43.09 95 PHE A C 1
ATOM 773 O O . PHE A 1 95 ? -42.255 0.766 2.379 1.00 43.09 95 PHE A O 1
ATOM 780 N N . ASP A 1 96 ? -41.119 -1.156 2.144 1.00 45.41 96 ASP A N 1
ATOM 781 C CA . ASP A 1 96 ? -42.211 -2.024 1.633 1.00 45.41 96 ASP A CA 1
ATOM 782 C C . ASP A 1 96 ? -41.707 -3.387 1.103 1.00 45.41 96 ASP A C 1
ATOM 784 O O . ASP A 1 96 ? -42.033 -3.831 0.007 1.00 45.41 96 ASP A O 1
ATOM 788 N N . GLY A 1 97 ? -40.904 -4.097 1.904 1.00 47.62 97 GLY A N 1
ATOM 789 C CA . GLY A 1 97 ? -40.859 -5.570 1.866 1.00 47.62 97 GLY A CA 1
ATOM 790 C C . GLY A 1 97 ? -40.445 -6.276 0.563 1.00 47.62 97 GLY A C 1
ATOM 791 O O . GLY A 1 97 ? -40.701 -7.473 0.445 1.00 47.62 97 GLY A O 1
ATOM 792 N N . ALA A 1 98 ? -39.794 -5.608 -0.392 1.00 44.00 98 ALA A N 1
ATOM 793 C CA . ALA A 1 98 ? -39.353 -6.221 -1.644 1.00 44.00 98 ALA A CA 1
ATOM 794 C C . ALA A 1 98 ? -37.819 -6.303 -1.743 1.00 44.00 98 ALA A C 1
ATOM 796 O O . ALA A 1 98 ? -37.135 -5.288 -1.769 1.00 44.00 98 ALA A O 1
ATOM 797 N N . ILE A 1 99 ? -37.347 -7.554 -1.768 1.00 41.59 99 ILE A N 1
ATOM 798 C CA . ILE A 1 99 ? -36.120 -8.134 -2.346 1.00 41.59 99 ILE A CA 1
ATOM 799 C C . ILE A 1 99 ? -34.868 -7.234 -2.392 1.00 41.59 99 ILE A C 1
ATOM 801 O O . ILE A 1 99 ? -34.778 -6.258 -3.131 1.00 41.59 99 ILE A O 1
ATOM 805 N N . VAL A 1 100 ? -33.867 -7.691 -1.633 1.00 43.00 100 VAL A N 1
ATOM 806 C CA . VAL A 1 100 ? -32.453 -7.292 -1.632 1.00 43.00 100 VAL A CA 1
ATOM 807 C C . VAL A 1 100 ? -31.949 -7.059 -3.065 1.00 43.00 100 VAL A C 1
ATOM 809 O O . VAL A 1 100 ? -32.072 -7.976 -3.879 1.00 43.00 100 VAL A O 1
ATOM 812 N N . PRO A 1 101 ? -31.363 -5.892 -3.394 1.00 45.94 101 PRO A N 1
ATOM 813 C CA . PRO A 1 101 ? -30.665 -5.741 -4.661 1.00 45.94 101 PRO A CA 1
ATOM 814 C C . PRO A 1 101 ? -29.524 -6.755 -4.660 1.00 45.94 101 PRO A C 1
ATOM 816 O O . PRO A 1 101 ? -28.692 -6.726 -3.753 1.00 45.94 101 PRO A O 1
ATOM 819 N N . GLU A 1 102 ? -29.493 -7.663 -5.639 1.00 46.06 102 GLU A N 1
ATOM 820 C CA . GLU A 1 102 ? -28.255 -8.366 -5.968 1.00 46.06 102 GLU A CA 1
ATOM 821 C C . GLU A 1 102 ? -27.158 -7.306 -6.027 1.00 46.06 102 GLU A C 1
AT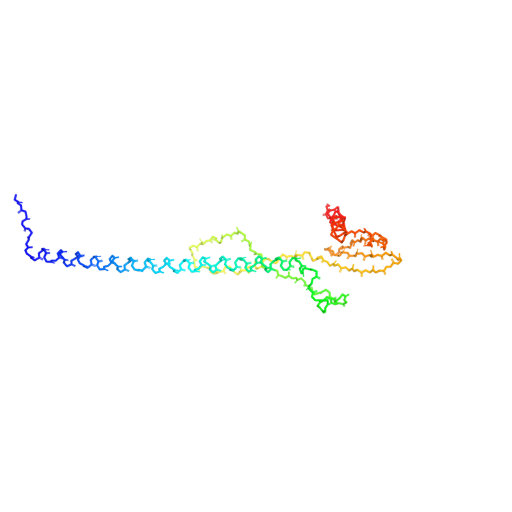OM 823 O O . GLU A 1 102 ? -27.302 -6.315 -6.747 1.00 46.06 102 GLU A O 1
ATOM 828 N N . ASP A 1 103 ? -26.106 -7.482 -5.227 1.00 44.00 103 ASP A N 1
ATOM 829 C CA . ASP A 1 103 ? -24.868 -6.732 -5.363 1.00 44.00 103 ASP A CA 1
ATOM 830 C C . ASP A 1 103 ? -24.407 -6.899 -6.815 1.00 44.00 103 ASP A C 1
ATOM 832 O O . ASP A 1 103 ? -23.733 -7.870 -7.171 1.00 44.00 103 ASP A O 1
ATOM 836 N N . VAL A 1 104 ? -24.814 -5.976 -7.688 1.00 45.56 104 VAL A N 1
ATOM 837 C CA . VAL A 1 104 ? -24.322 -5.896 -9.055 1.00 45.56 104 VAL A CA 1
ATOM 838 C C . VAL A 1 104 ? -22.876 -5.463 -8.909 1.00 45.56 104 VAL A C 1
ATOM 840 O O . VAL A 1 104 ? -22.560 -4.277 -8.839 1.00 45.56 104 VAL A O 1
ATOM 843 N N . MET A 1 105 ? -21.985 -6.445 -8.776 1.00 41.91 105 MET A N 1
ATOM 844 C CA . MET A 1 105 ? -20.555 -6.209 -8.712 1.00 41.91 105 MET A CA 1
ATOM 845 C C . MET A 1 105 ? -20.140 -5.509 -10.004 1.00 41.91 105 MET A C 1
ATOM 847 O O . MET A 1 105 ? -20.028 -6.117 -11.069 1.00 41.91 105 MET A O 1
ATOM 851 N N . HIS A 1 106 ? -19.921 -4.202 -9.922 1.00 41.47 106 HIS A N 1
ATOM 852 C CA . HIS A 1 106 ? -19.377 -3.437 -11.026 1.00 41.47 106 HIS A CA 1
ATOM 853 C C . HIS A 1 106 ? -17.879 -3.719 -11.130 1.00 41.47 106 HIS A C 1
ATOM 855 O O . HIS A 1 106 ? -17.061 -3.163 -10.396 1.00 41.47 106 HIS A O 1
ATOM 861 N N . TYR A 1 107 ? -17.518 -4.599 -12.061 1.00 42.06 107 TYR A N 1
ATOM 862 C CA . TYR A 1 107 ? -16.127 -4.891 -12.383 1.00 42.06 107 TYR A CA 1
ATOM 863 C C . TYR A 1 107 ? -15.512 -3.725 -13.157 1.00 42.06 107 TYR A C 1
ATOM 865 O O . TYR A 1 107 ? -15.957 -3.378 -14.252 1.00 42.06 107 TYR A O 1
ATOM 873 N N . MET A 1 108 ? -14.463 -3.125 -12.598 1.00 39.38 108 MET A N 1
ATOM 874 C CA . MET A 1 108 ? -13.636 -2.155 -13.306 1.00 39.38 108 MET A CA 1
ATOM 875 C C . MET A 1 108 ? -12.414 -2.873 -13.878 1.00 39.38 108 MET A C 1
ATOM 877 O O . MET A 1 108 ? -11.682 -3.537 -13.146 1.00 39.38 108 MET A O 1
ATOM 881 N N . ARG A 1 109 ? -12.181 -2.740 -15.188 1.00 42.72 109 ARG A N 1
ATOM 882 C CA . ARG A 1 109 ? -10.933 -3.201 -15.804 1.00 42.72 109 ARG A CA 1
ATOM 883 C C . ARG A 1 109 ? -9.809 -2.270 -15.365 1.00 42.72 109 ARG A C 1
ATOM 885 O O . ARG A 1 109 ? -9.825 -1.095 -15.718 1.00 42.72 109 ARG A O 1
ATOM 892 N N . LEU A 1 110 ? -8.852 -2.796 -14.606 1.00 45.16 110 LEU A N 1
ATOM 893 C CA . LEU A 1 110 ? -7.608 -2.087 -14.340 1.00 45.16 110 LEU A CA 1
ATOM 894 C C . LEU A 1 110 ? -6.600 -2.425 -15.441 1.00 45.16 110 LEU A C 1
ATOM 896 O O . LEU A 1 110 ? -6.298 -3.606 -15.632 1.00 45.16 110 LEU A O 1
ATOM 900 N N . PRO A 1 111 ? -6.078 -1.427 -16.166 1.00 54.34 111 PRO A N 1
ATOM 901 C CA . PRO A 1 111 ? -5.003 -1.663 -17.111 1.00 54.34 111 PRO A CA 1
ATOM 902 C C . PRO A 1 111 ? -3.746 -2.077 -16.332 1.00 54.34 111 PRO A C 1
ATOM 904 O O . PRO A 1 111 ? -3.265 -1.358 -15.455 1.00 54.34 111 PRO A O 1
ATOM 907 N N . VAL A 1 112 ? -3.253 -3.283 -16.611 1.00 58.44 112 VAL A N 1
ATOM 908 C CA . VAL A 1 112 ? -2.035 -3.827 -16.002 1.00 58.44 112 VAL A CA 1
ATOM 909 C C . VAL A 1 112 ? -0.841 -3.310 -16.790 1.00 58.44 112 VAL A C 1
ATOM 911 O O . VAL A 1 112 ? -0.834 -3.377 -18.017 1.00 58.44 112 VAL A O 1
ATOM 914 N N . LEU A 1 113 ? 0.164 -2.805 -16.080 1.00 69.75 113 LEU A N 1
ATOM 915 C CA . LEU A 1 113 ? 1.428 -2.393 -16.671 1.00 69.75 113 LEU A CA 1
ATOM 916 C C . LEU A 1 113 ? 2.400 -3.577 -16.637 1.00 69.75 113 LEU A C 1
ATOM 918 O O . LEU A 1 113 ? 2.839 -3.990 -15.563 1.00 69.75 113 LEU A O 1
ATOM 922 N N . LEU A 1 114 ? 2.719 -4.140 -17.800 1.00 71.50 114 LEU A N 1
ATOM 923 C CA . LEU A 1 114 ? 3.675 -5.240 -17.933 1.00 71.50 114 LEU A CA 1
ATOM 924 C C . LEU A 1 114 ? 5.020 -4.688 -18.390 1.00 71.50 114 LEU A C 1
ATOM 926 O O . LEU A 1 114 ? 5.070 -3.890 -19.321 1.00 71.50 114 LEU A O 1
ATOM 930 N N . THR A 1 115 ? 6.117 -5.114 -17.766 1.00 75.06 115 THR A N 1
ATOM 931 C CA . THR A 1 115 ? 7.467 -4.682 -18.148 1.00 75.06 115 THR A CA 1
ATOM 932 C C . THR A 1 115 ? 8.314 -5.866 -18.599 1.00 75.06 115 THR A C 1
ATOM 934 O O . THR A 1 115 ? 8.272 -6.946 -18.013 1.00 75.06 115 THR A O 1
ATOM 937 N N . ASN A 1 116 ? 9.083 -5.673 -19.667 1.00 77.94 116 ASN A N 1
ATOM 938 C CA . ASN A 1 116 ? 10.041 -6.647 -20.174 1.00 77.94 116 ASN A CA 1
ATOM 939 C C . ASN A 1 116 ? 11.396 -5.966 -20.393 1.00 77.94 116 ASN A C 1
ATOM 941 O O . ASN A 1 116 ? 11.460 -4.816 -20.829 1.00 77.94 116 ASN A O 1
ATOM 945 N N . LEU A 1 117 ? 12.474 -6.677 -20.078 1.00 78.75 117 LEU A N 1
ATOM 946 C CA . LEU A 1 117 ? 13.846 -6.212 -20.218 1.00 78.75 117 LEU A CA 1
ATOM 947 C C . LEU A 1 117 ? 14.579 -7.118 -21.202 1.00 78.75 117 LEU A C 1
ATOM 949 O O . LEU A 1 117 ? 14.639 -8.330 -21.012 1.00 78.75 117 LEU A O 1
ATOM 953 N N . ALA A 1 118 ? 15.180 -6.523 -22.224 1.00 78.31 118 ALA A N 1
ATOM 954 C CA . ALA A 1 118 ? 16.016 -7.234 -23.180 1.00 78.31 118 ALA A CA 1
ATOM 955 C C . ALA A 1 118 ? 17.317 -6.464 -23.403 1.00 78.31 118 ALA A C 1
ATOM 957 O O . ALA A 1 118 ? 17.307 -5.246 -23.548 1.00 78.31 118 ALA A O 1
ATOM 958 N N . SER A 1 119 ? 18.446 -7.166 -23.447 1.00 79.50 119 SER A N 1
ATOM 959 C CA . SER A 1 119 ? 19.715 -6.567 -23.862 1.00 79.50 119 SER A CA 1
ATOM 960 C C . SER A 1 119 ? 19.924 -6.815 -25.352 1.00 79.50 119 SER A C 1
ATOM 962 O O . SER A 1 119 ? 19.836 -7.957 -25.803 1.00 79.50 119 SER A O 1
ATOM 964 N N . TYR A 1 120 ? 20.167 -5.755 -26.122 1.00 79.50 120 TYR A N 1
ATOM 965 C CA . TYR A 1 120 ? 20.420 -5.840 -27.559 1.00 79.50 120 TYR A CA 1
ATOM 966 C C . TYR A 1 120 ? 21.306 -4.678 -28.023 1.00 79.50 120 TYR A C 1
ATOM 968 O O . TYR A 1 120 ? 20.999 -3.518 -27.741 1.00 79.50 120 TYR A O 1
ATOM 976 N N . ASN A 1 121 ? 22.377 -4.985 -28.765 1.00 79.38 121 ASN A N 1
ATOM 977 C CA . ASN A 1 121 ? 23.346 -4.018 -29.307 1.00 79.38 121 ASN A CA 1
ATOM 978 C C . ASN A 1 121 ? 23.916 -3.042 -28.252 1.00 79.38 121 ASN A C 1
ATOM 980 O O . ASN A 1 121 ? 23.772 -1.828 -28.400 1.00 79.38 121 ASN A O 1
ATOM 984 N N . ASP A 1 122 ? 24.520 -3.559 -27.173 1.00 80.62 122 ASP A N 1
ATOM 985 C CA . ASP A 1 122 ? 25.091 -2.772 -26.055 1.00 80.62 122 ASP A CA 1
ATOM 986 C C . ASP A 1 122 ? 24.114 -1.786 -25.392 1.00 80.62 122 ASP A C 1
ATOM 988 O O . ASP A 1 122 ? 24.494 -0.767 -24.794 1.00 80.62 122 ASP A O 1
ATOM 992 N N . ARG A 1 123 ? 22.818 -2.085 -25.503 1.00 82.19 123 ARG A N 1
ATOM 993 C CA . ARG A 1 123 ? 21.744 -1.311 -24.896 1.00 82.19 123 ARG A CA 1
ATOM 994 C C . ARG A 1 123 ? 20.792 -2.219 -24.139 1.00 82.19 123 ARG A C 1
ATOM 996 O O . ARG A 1 123 ? 20.421 -3.290 -24.615 1.00 82.19 123 ARG A O 1
ATOM 1003 N N . LEU A 1 124 ? 20.358 -1.745 -22.980 1.00 83.56 124 LEU A N 1
ATOM 1004 C CA . LEU A 1 124 ? 19.253 -2.311 -22.228 1.00 83.56 124 LEU A CA 1
ATOM 1005 C C . LEU A 1 124 ? 17.951 -1.687 -22.733 1.00 83.56 124 LEU A C 1
ATOM 1007 O O . LEU A 1 124 ? 17.750 -0.479 -22.617 1.00 83.56 124 LEU A O 1
ATOM 1011 N N . HIS A 1 125 ? 17.076 -2.511 -23.290 1.00 80.50 125 HIS A N 1
ATOM 1012 C CA . HIS A 1 125 ? 15.747 -2.135 -23.752 1.00 80.50 125 HIS A CA 1
ATOM 1013 C C . HIS A 1 125 ? 14.726 -2.492 -22.681 1.00 80.50 125 HIS A C 1
ATOM 1015 O O . HIS A 1 125 ? 14.668 -3.626 -22.209 1.00 80.50 125 HIS A O 1
ATOM 1021 N N . VAL A 1 126 ? 13.918 -1.510 -22.316 1.00 83.00 126 VAL A N 1
ATOM 1022 C CA . VAL A 1 126 ? 12.770 -1.620 -21.428 1.00 83.00 126 VAL A CA 1
ATOM 1023 C C . VAL A 1 126 ? 11.532 -1.511 -22.299 1.00 83.00 126 VAL A C 1
ATOM 1025 O O . VAL A 1 126 ? 11.306 -0.472 -22.911 1.00 83.00 126 VAL A O 1
ATOM 1028 N N . ARG A 1 127 ? 10.738 -2.574 -22.367 1.00 82.00 127 ARG A N 1
ATOM 1029 C CA . ARG A 1 127 ? 9.429 -2.572 -23.019 1.00 82.00 127 ARG A CA 1
ATOM 1030 C C . ARG A 1 127 ? 8.348 -2.529 -21.953 1.00 82.00 127 ARG A C 1
ATOM 1032 O O . ARG A 1 127 ? 8.427 -3.279 -20.984 1.00 82.00 127 ARG A O 1
ATOM 1039 N N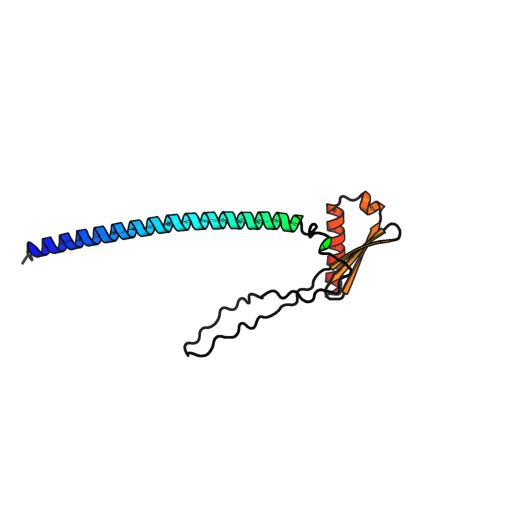 . VAL A 1 128 ? 7.353 -1.677 -22.140 1.00 82.56 128 VAL A N 1
ATOM 1040 C CA . VAL A 1 128 ? 6.215 -1.511 -21.240 1.00 82.56 128 VAL A CA 1
ATOM 1041 C C . VAL A 1 128 ? 4.934 -1.670 -22.037 1.00 82.56 128 VAL A C 1
ATOM 1043 O O . VAL A 1 128 ? 4.739 -0.970 -23.021 1.00 82.56 128 VAL A O 1
ATOM 1046 N N . GLU A 1 129 ? 4.075 -2.590 -21.623 1.00 77.44 129 GLU A N 1
ATOM 1047 C CA . GLU A 1 129 ? 2.760 -2.810 -22.218 1.00 77.44 129 GLU A CA 1
ATOM 1048 C C . GLU A 1 129 ? 1.683 -2.316 -21.250 1.00 77.44 129 GLU A C 1
ATOM 1050 O O . GLU A 1 129 ? 1.704 -2.654 -20.065 1.00 77.44 129 GLU A O 1
ATOM 1055 N N . PHE A 1 130 ? 0.766 -1.487 -21.745 1.00 78.75 130 PHE A N 1
ATOM 1056 C CA . PHE A 1 130 ? -0.352 -0.938 -20.981 1.00 78.75 130 PHE A CA 1
ATOM 1057 C C . PHE A 1 130 ? -1.543 -0.710 -21.922 1.00 78.75 130 PHE A C 1
ATOM 1059 O O . PHE A 1 130 ? -1.398 -0.116 -22.984 1.00 78.75 130 PHE A O 1
ATOM 1066 N N . ASP A 1 131 ? -2.720 -1.215 -21.553 1.00 76.19 131 ASP A N 1
ATOM 1067 C CA . ASP A 1 131 ? -3.954 -1.106 -22.355 1.00 76.19 131 ASP A CA 1
ATOM 1068 C C . ASP A 1 131 ? -3.807 -1.572 -23.828 1.00 76.19 131 ASP A C 1
ATOM 1070 O O . ASP A 1 131 ? -4.248 -0.913 -24.767 1.00 76.19 131 ASP A O 1
ATOM 1074 N N . ASN A 1 132 ? -3.156 -2.726 -24.040 1.00 75.50 132 ASN A N 1
ATOM 1075 C CA . ASN A 1 132 ? -2.835 -3.311 -25.359 1.00 75.50 132 ASN A CA 1
ATOM 1076 C C . ASN A 1 132 ? -1.943 -2.439 -26.266 1.00 75.50 132 ASN A C 1
ATOM 1078 O O . ASN A 1 132 ? -1.860 -2.679 -27.473 1.00 75.50 132 ASN A O 1
ATOM 1082 N N . LYS A 1 133 ? -1.276 -1.432 -25.704 1.00 78.75 133 LYS A N 1
ATOM 1083 C CA . LYS A 1 133 ? -0.277 -0.605 -26.384 1.00 78.75 133 LYS A CA 1
ATOM 1084 C C . LYS A 1 133 ? 1.105 -0.860 -25.794 1.00 78.75 133 LYS A C 1
ATOM 1086 O O . LYS A 1 133 ? 1.227 -1.235 -24.628 1.00 78.75 133 LYS A O 1
ATOM 1091 N N . GLU A 1 134 ? 2.144 -0.645 -26.598 1.00 82.62 134 GLU A N 1
ATOM 1092 C CA . GLU A 1 134 ? 3.538 -0.869 -26.208 1.00 82.62 134 GLU A CA 1
ATOM 1093 C C . GLU A 1 134 ? 4.355 0.429 -26.272 1.00 82.62 134 GLU A C 1
ATOM 1095 O O . GLU A 1 134 ? 4.314 1.165 -27.257 1.00 82.62 134 GLU A O 1
ATOM 1100 N N . TRP A 1 135 ? 5.164 0.663 -25.240 1.00 86.25 135 TRP A N 1
ATOM 1101 C CA . TRP A 1 135 ? 6.162 1.726 -25.169 1.00 86.25 135 TRP A CA 1
ATOM 1102 C C . TRP A 1 135 ? 7.539 1.138 -24.890 1.00 86.25 135 TRP A C 1
ATOM 1104 O O . TRP A 1 135 ? 7.681 0.105 -24.236 1.00 86.25 135 TRP A O 1
ATOM 1114 N N . GLY A 1 136 ? 8.573 1.806 -25.393 1.00 85.44 136 GLY A N 1
ATOM 1115 C CA . GLY A 1 136 ? 9.952 1.356 -25.281 1.00 85.44 136 GLY A CA 1
ATOM 1116 C C . GLY A 1 136 ? 10.871 2.452 -24.765 1.00 85.44 136 GLY A C 1
ATOM 1117 O O . GLY A 1 136 ? 10.716 3.621 -25.112 1.00 85.44 136 GLY A O 1
ATOM 1118 N N . TYR A 1 137 ? 11.868 2.064 -23.980 1.00 86.25 137 TYR A N 1
ATOM 1119 C CA . TYR A 1 137 ? 12.981 2.918 -23.593 1.00 86.25 137 TYR A CA 1
ATOM 1120 C C . TYR A 1 137 ? 14.292 2.149 -23.736 1.00 86.25 137 TYR A C 1
ATOM 1122 O O . TYR A 1 137 ? 14.377 1.000 -23.318 1.00 86.25 137 TYR A O 1
ATOM 1130 N N . ALA A 1 138 ? 15.321 2.761 -24.321 1.00 88.00 138 ALA A N 1
ATOM 1131 C CA . ALA A 1 138 ? 16.616 2.118 -24.529 1.00 88.00 138 ALA A CA 1
ATOM 1132 C C . ALA A 1 138 ? 17.726 2.895 -23.820 1.00 88.00 138 ALA A C 1
ATOM 1134 O O . ALA A 1 138 ? 17.840 4.110 -23.970 1.00 88.00 138 ALA A O 1
ATOM 1135 N N . ILE A 1 139 ? 18.571 2.181 -23.079 1.00 87.94 139 ILE A N 1
ATOM 1136 C CA . ILE A 1 139 ? 19.653 2.743 -22.268 1.00 87.94 139 ILE A CA 1
ATOM 1137 C C . ILE A 1 139 ? 20.967 2.153 -22.731 1.00 87.94 139 ILE A C 1
ATOM 1139 O O . ILE A 1 139 ? 21.099 0.939 -22.827 1.00 87.94 139 ILE A O 1
ATOM 1143 N N . THR A 1 140 ? 21.960 2.993 -22.995 1.00 89.00 140 THR A N 1
ATOM 1144 C CA . THR A 1 140 ? 23.307 2.515 -23.317 1.00 89.00 140 THR A CA 1
ATOM 1145 C C . THR A 1 140 ? 23.977 1.901 -22.096 1.00 89.00 140 THR A C 1
ATOM 1147 O O . THR A 1 140 ? 23.782 2.357 -20.969 1.00 89.00 140 THR A O 1
ATOM 1150 N N . GLN A 1 141 ? 24.832 0.903 -22.316 1.00 83.62 141 GLN A N 1
ATOM 1151 C CA . GLN A 1 141 ? 25.577 0.268 -21.228 1.00 83.62 141 GLN A CA 1
ATOM 1152 C C . GLN A 1 141 ? 26.409 1.278 -20.414 1.00 83.62 141 GLN A C 1
ATOM 1154 O O . GLN A 1 141 ? 26.482 1.186 -19.188 1.00 83.62 141 GLN A O 1
ATOM 1159 N N . ALA A 1 142 ? 26.971 2.297 -21.075 1.00 86.00 142 ALA A N 1
ATOM 1160 C CA . ALA A 1 142 ? 27.679 3.394 -20.414 1.00 86.00 142 ALA A CA 1
ATOM 1161 C C . ALA A 1 142 ? 26.762 4.188 -19.465 1.00 86.00 142 ALA A C 1
ATOM 1163 O O . ALA A 1 142 ? 27.113 4.409 -18.307 1.00 86.00 142 ALA A O 1
ATOM 1164 N N . ALA A 1 143 ? 25.561 4.567 -19.916 1.00 83.00 143 ALA A N 1
ATOM 1165 C CA . ALA A 1 143 ? 24.596 5.283 -19.083 1.00 83.00 143 ALA A CA 1
ATOM 1166 C C . ALA A 1 143 ? 24.113 4.426 -17.904 1.00 83.00 143 ALA A C 1
ATOM 1168 O O . ALA A 1 143 ? 23.991 4.939 -16.793 1.00 83.00 143 ALA A O 1
ATOM 1169 N N . PHE A 1 144 ? 23.902 3.125 -18.119 1.00 85.50 144 PHE A N 1
ATOM 1170 C CA . PHE A 1 144 ? 23.529 2.187 -17.059 1.00 85.50 144 PHE A CA 1
ATOM 1171 C C . PHE A 1 144 ? 24.614 2.069 -15.976 1.00 85.50 144 PHE A C 1
ATOM 1173 O O . PHE A 1 144 ? 24.298 2.007 -14.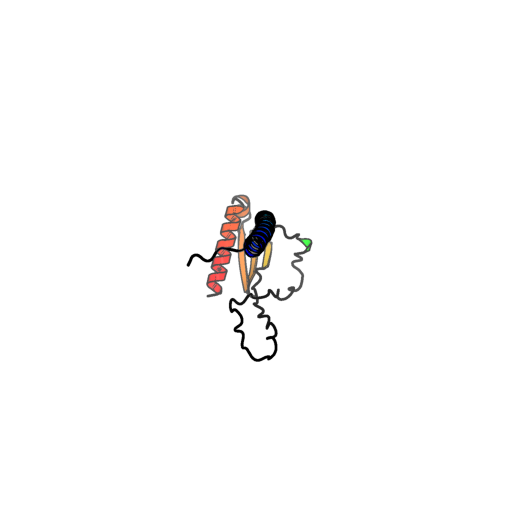792 1.00 85.50 144 PHE A O 1
ATOM 1180 N N . THR A 1 145 ? 25.888 2.083 -16.376 1.00 87.31 145 THR A N 1
ATOM 1181 C CA . THR A 1 145 ? 27.027 1.899 -15.461 1.00 87.31 145 THR A CA 1
ATOM 1182 C C . THR A 1 145 ? 27.370 3.177 -14.688 1.00 87.31 145 THR A C 1
ATOM 1184 O O . THR A 1 145 ? 27.723 3.114 -13.514 1.00 87.31 145 THR A O 1
ATOM 1187 N N . HIS A 1 146 ? 27.262 4.347 -15.327 1.00 91.56 146 HIS A N 1
ATOM 1188 C CA . HIS A 1 146 ? 27.679 5.626 -14.739 1.00 91.56 146 HIS A CA 1
ATOM 1189 C C . HIS A 1 146 ? 26.562 6.390 -14.017 1.00 91.56 146 HIS A C 1
ATOM 1191 O O . HIS A 1 146 ? 26.848 7.330 -13.275 1.00 91.56 146 HIS A O 1
ATOM 1197 N N . THR A 1 147 ? 25.298 6.007 -14.207 1.00 89.19 147 THR A N 1
ATOM 1198 C CA . THR A 1 147 ? 24.160 6.690 -13.578 1.00 89.19 147 THR A CA 1
ATOM 1199 C C . THR A 1 147 ? 23.726 5.955 -12.311 1.00 89.19 147 THR A C 1
ATOM 1201 O O . THR A 1 147 ? 23.416 4.764 -12.377 1.00 89.19 147 THR A O 1
ATOM 1204 N N . PRO A 1 148 ? 23.613 6.634 -11.155 1.00 90.25 148 PRO A N 1
ATOM 1205 C CA . PRO A 1 148 ? 23.060 6.025 -9.952 1.00 90.25 148 PRO A CA 1
ATOM 1206 C C . PRO A 1 148 ? 21.668 5.429 -10.202 1.00 90.25 148 PRO A C 1
ATOM 1208 O O . PRO A 1 148 ? 20.794 6.085 -10.775 1.00 90.25 148 PRO A O 1
ATOM 1211 N N . ARG A 1 149 ? 21.437 4.201 -9.718 1.00 82.81 149 ARG A N 1
ATOM 1212 C CA . ARG A 1 149 ? 20.211 3.417 -9.974 1.00 82.81 149 ARG A CA 1
ATOM 1213 C C . ARG A 1 149 ? 18.918 4.202 -9.738 1.00 82.81 149 ARG A C 1
ATOM 1215 O O . ARG A 1 149 ? 18.003 4.125 -10.548 1.00 82.81 149 ARG A O 1
ATOM 1222 N N . HIS A 1 150 ? 18.838 4.963 -8.648 1.00 80.69 150 HIS A N 1
ATOM 1223 C CA . HIS A 1 150 ? 17.642 5.736 -8.303 1.00 80.69 150 HIS A CA 1
ATOM 1224 C C . HIS A 1 150 ? 17.341 6.854 -9.318 1.00 80.69 150 HIS A C 1
ATOM 1226 O O . HIS A 1 150 ? 16.179 7.097 -9.635 1.00 80.69 150 HIS A O 1
ATOM 1232 N N . ILE A 1 151 ? 18.377 7.498 -9.869 1.00 83.75 151 ILE A N 1
ATOM 1233 C CA . ILE A 1 151 ? 18.240 8.516 -10.920 1.00 83.75 151 ILE A CA 1
ATOM 1234 C C . ILE A 1 151 ? 17.797 7.845 -12.212 1.00 83.75 151 ILE A C 1
ATOM 1236 O O . ILE A 1 151 ? 16.862 8.3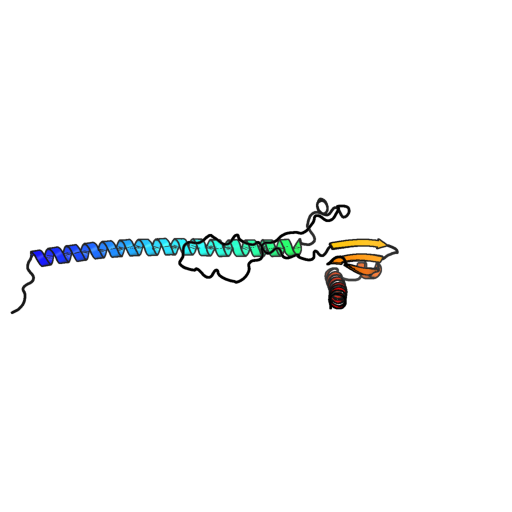11 -12.853 1.00 83.75 151 ILE A O 1
ATOM 1240 N N . LEU A 1 152 ? 18.422 6.720 -12.560 1.00 85.19 152 LEU A N 1
ATOM 1241 C CA . LEU A 1 152 ? 18.100 5.978 -13.770 1.00 85.19 152 LEU A CA 1
ATOM 1242 C C . LEU A 1 152 ? 16.632 5.527 -13.779 1.00 85.19 152 LEU A C 1
ATOM 1244 O O . LEU A 1 152 ? 15.913 5.809 -14.732 1.00 85.19 152 LEU A O 1
ATOM 1248 N N . VAL A 1 153 ? 16.167 4.906 -12.691 1.00 83.38 153 VAL A N 1
ATOM 1249 C CA . VAL A 1 153 ? 14.768 4.474 -12.538 1.00 83.38 153 VAL A CA 1
ATOM 1250 C C . VAL A 1 153 ? 13.813 5.660 -12.646 1.00 83.38 153 VAL A C 1
ATOM 1252 O O . VAL A 1 153 ? 12.834 5.580 -13.384 1.00 83.38 153 VAL A O 1
ATOM 1255 N N . LYS A 1 154 ? 14.108 6.775 -11.966 1.00 82.19 154 LYS A N 1
ATOM 1256 C CA . LYS A 1 154 ? 13.273 7.983 -12.017 1.00 82.19 154 LYS A CA 1
ATOM 1257 C C . LYS A 1 154 ? 13.176 8.550 -13.434 1.00 82.19 154 LYS A C 1
ATOM 1259 O O . LYS A 1 154 ? 12.090 8.939 -13.855 1.00 82.19 154 LYS A O 1
ATOM 1264 N N . THR A 1 155 ? 14.288 8.581 -14.165 1.00 86.00 155 THR A N 1
ATOM 1265 C CA . THR A 1 155 ? 14.330 9.070 -15.546 1.00 86.00 155 THR A CA 1
ATOM 1266 C C . THR A 1 155 ? 13.539 8.154 -16.474 1.00 86.00 155 THR A C 1
ATOM 1268 O O . THR A 1 155 ? 12.636 8.640 -17.143 1.00 86.00 155 THR A O 1
ATOM 1271 N N . ILE A 1 156 ? 13.790 6.839 -16.459 1.00 85.69 156 ILE A N 1
ATOM 1272 C CA . ILE A 1 156 ? 13.039 5.873 -17.284 1.00 85.69 156 ILE A CA 1
ATOM 1273 C C . ILE A 1 156 ? 11.536 5.985 -17.000 1.00 85.69 156 ILE A C 1
ATOM 1275 O O . ILE A 1 156 ? 10.737 6.102 -17.925 1.00 85.69 156 ILE A O 1
ATOM 1279 N N . ALA A 1 157 ? 11.152 5.972 -15.720 1.00 84.50 157 ALA A N 1
ATOM 1280 C CA . ALA A 1 157 ? 9.753 6.022 -15.315 1.00 84.50 157 ALA A CA 1
ATOM 1281 C C . ALA A 1 157 ? 9.068 7.307 -15.793 1.00 84.50 157 ALA A C 1
ATOM 1283 O O . ALA A 1 157 ? 7.946 7.244 -16.287 1.00 84.50 157 ALA A O 1
ATOM 1284 N N . ARG A 1 158 ? 9.746 8.459 -15.693 1.00 87.94 158 ARG A N 1
ATOM 1285 C CA . ARG A 1 158 ? 9.219 9.738 -16.181 1.00 87.94 158 ARG A CA 1
ATOM 1286 C C . ARG A 1 158 ? 9.018 9.725 -17.695 1.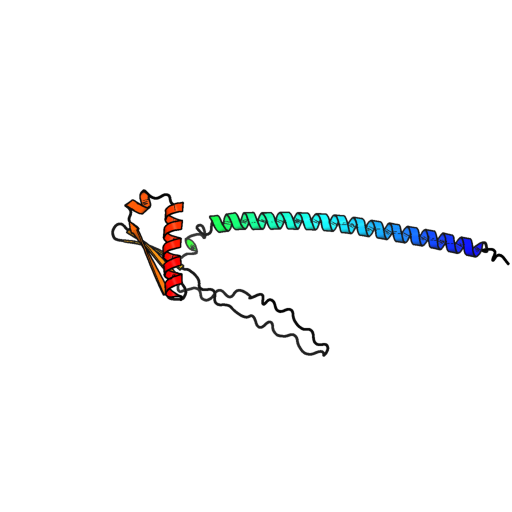00 87.94 158 ARG A C 1
ATOM 1288 O O . ARG A 1 158 ? 7.929 10.060 -18.144 1.00 87.94 158 ARG A O 1
ATOM 1295 N N . GLU A 1 159 ? 10.031 9.328 -18.465 1.00 89.06 159 GLU A N 1
ATOM 1296 C CA . GLU A 1 159 ? 9.957 9.340 -19.934 1.00 89.06 159 GLU A CA 1
ATOM 1297 C C . GLU A 1 159 ? 8.865 8.391 -20.452 1.00 89.06 159 GLU A C 1
ATOM 1299 O O . GLU A 1 159 ? 8.085 8.755 -21.332 1.00 89.06 159 GLU A O 1
ATOM 1304 N N . ILE A 1 160 ? 8.748 7.197 -19.861 1.00 86.31 160 ILE A N 1
ATOM 1305 C CA . ILE A 1 160 ? 7.699 6.235 -20.222 1.00 86.31 160 ILE A CA 1
ATOM 1306 C C . ILE A 1 160 ? 6.316 6.756 -19.811 1.00 86.31 160 ILE A C 1
ATOM 1308 O O . ILE A 1 160 ? 5.384 6.687 -20.608 1.00 86.31 160 ILE A O 1
ATOM 1312 N N . ALA A 1 161 ? 6.165 7.311 -18.605 1.00 83.38 161 ALA A N 1
ATOM 1313 C CA . ALA A 1 161 ? 4.887 7.861 -18.154 1.00 83.38 161 ALA A CA 1
ATOM 1314 C C . ALA A 1 161 ? 4.423 9.031 -19.033 1.00 83.38 161 ALA A C 1
ATOM 1316 O O . ALA A 1 161 ? 3.251 9.099 -19.398 1.00 83.38 161 ALA A O 1
ATOM 1317 N N . GLU A 1 162 ? 5.330 9.930 -19.418 1.00 87.69 162 GLU A N 1
ATOM 1318 C CA . GLU A 1 162 ? 5.015 11.009 -20.353 1.00 87.69 162 GLU A CA 1
ATOM 1319 C C . GLU A 1 162 ? 4.599 10.475 -21.726 1.00 87.69 162 GLU A C 1
ATOM 1321 O O . GLU A 1 162 ? 3.636 10.982 -22.301 1.00 87.69 162 GLU A O 1
ATOM 1326 N N . ALA A 1 163 ? 5.286 9.451 -22.241 1.00 83.75 163 ALA A N 1
ATOM 1327 C CA . ALA A 1 163 ? 4.934 8.820 -23.510 1.00 83.75 163 ALA A CA 1
ATOM 1328 C C . ALA A 1 163 ? 3.540 8.171 -23.463 1.00 83.75 163 ALA A C 1
ATOM 1330 O O . ALA A 1 163 ? 2.750 8.360 -24.387 1.00 83.75 163 ALA A O 1
ATOM 1331 N N . ILE A 1 164 ? 3.210 7.486 -22.364 1.00 84.44 164 ILE A N 1
ATOM 1332 C CA . ILE A 1 164 ? 1.881 6.907 -22.133 1.00 84.44 164 ILE A CA 1
ATOM 1333 C C . ILE A 1 164 ? 0.817 8.010 -22.080 1.00 84.44 164 ILE A C 1
ATOM 1335 O O . ILE A 1 164 ? -0.180 7.940 -22.790 1.00 84.44 164 ILE A O 1
ATOM 1339 N N . ILE A 1 165 ? 1.030 9.065 -21.285 1.00 86.56 165 ILE A N 1
ATOM 1340 C CA . ILE A 1 165 ? 0.059 10.163 -21.138 1.00 86.56 165 ILE A CA 1
ATOM 1341 C C . ILE A 1 165 ? -0.181 10.879 -22.470 1.00 86.56 165 ILE A C 1
ATOM 1343 O O . ILE A 1 165 ? -1.311 11.274 -22.746 1.00 86.56 165 ILE A O 1
ATOM 1347 N N . ARG A 1 166 ? 0.861 11.080 -23.285 1.00 85.62 166 ARG A N 1
ATOM 1348 C CA . ARG A 1 166 ? 0.719 11.715 -24.604 1.00 85.62 166 ARG A CA 1
ATOM 1349 C C . ARG A 1 166 ? -0.114 10.875 -25.566 1.00 85.62 166 ARG A C 1
ATOM 1351 O O . ARG A 1 166 ? -0.831 11.461 -26.360 1.00 85.62 166 ARG A O 1
ATOM 1358 N N . ASP A 1 167 ? -0.017 9.552 -25.487 1.00 84.25 167 ASP A N 1
ATOM 1359 C CA . ASP A 1 167 ? -0.680 8.630 -26.416 1.00 84.25 167 ASP A CA 1
ATOM 1360 C C . ASP A 1 167 ? -2.079 8.164 -25.950 1.00 84.25 167 ASP A C 1
ATOM 1362 O O . ASP A 1 167 ? -2.837 7.568 -26.716 1.00 84.25 167 ASP A O 1
ATOM 1366 N N . LEU A 1 168 ? -2.429 8.411 -24.682 1.00 76.88 168 LEU A N 1
ATOM 1367 C CA . LEU A 1 168 ? -3.769 8.175 -24.121 1.00 76.88 168 LEU A CA 1
ATOM 1368 C C . LEU A 1 168 ? -4.695 9.402 -24.187 1.00 76.88 168 LEU A C 1
ATOM 1370 O O . LEU A 1 168 ? -5.884 9.266 -23.898 1.00 76.88 168 LEU A O 1
ATOM 1374 N N . LYS A 1 169 ? -4.158 10.586 -24.501 1.00 70.38 169 LYS A N 1
ATOM 1375 C CA . LYS A 1 169 ? -4.939 11.806 -24.762 1.00 70.38 169 LYS A CA 1
ATOM 1376 C C . LYS A 1 169 ? -5.432 11.839 -26.201 1.00 70.38 169 LYS A C 1
ATOM 1378 O O . LYS A 1 169 ? -6.563 12.335 -26.385 1.00 70.38 169 LYS A O 1
#